Protein AF-A0AAD6GDX1-F1 (afdb_monomer)

Structure (mmCIF, N/CA/C/O backbone):
data_AF-A0AAD6GDX1-F1
#
_entry.id   AF-A0AAD6GDX1-F1
#
loop_
_atom_site.group_PDB
_atom_site.id
_atom_site.type_symbol
_atom_site.label_atom_id
_atom_site.label_alt_id
_atom_site.label_comp_id
_atom_site.label_asym_id
_atom_site.label_entity_id
_atom_site.label_seq_id
_atom_site.pdbx_PDB_ins_code
_atom_site.Cartn_x
_atom_site.Cartn_y
_atom_site.Cartn_z
_atom_site.occupancy
_atom_site.B_iso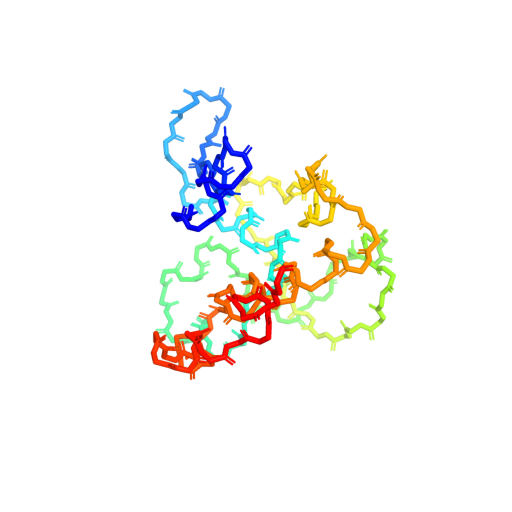_or_equiv
_atom_site.auth_seq_id
_atom_site.auth_comp_id
_atom_site.auth_asym_id
_atom_site.auth_atom_id
_atom_site.pdbx_PDB_model_num
ATOM 1 N N . MET A 1 1 ? -4.048 7.499 -1.447 1.00 73.38 1 MET A N 1
ATOM 2 C CA . MET A 1 1 ? -4.895 6.418 -0.873 1.00 73.38 1 MET A CA 1
ATOM 3 C C . MET A 1 1 ? -5.884 7.093 0.060 1.00 73.38 1 MET A C 1
ATOM 5 O O . MET A 1 1 ? -5.435 7.724 0.997 1.00 73.38 1 MET A O 1
ATOM 9 N N . GLN A 1 2 ? -7.198 7.008 -0.180 1.00 78.69 2 GLN A N 1
ATOM 10 C CA . GLN A 1 2 ? -8.165 7.955 0.413 1.00 78.69 2 GLN A CA 1
ATOM 11 C C . GLN A 1 2 ? -8.109 8.094 1.945 1.00 78.69 2 GLN A C 1
ATOM 13 O O . GLN A 1 2 ? -8.207 9.210 2.438 1.00 78.69 2 GLN A O 1
ATOM 18 N N . ALA A 1 3 ? -7.924 7.000 2.693 1.00 82.44 3 ALA A N 1
ATOM 19 C CA . ALA A 1 3 ? -7.834 7.071 4.154 1.00 82.44 3 ALA A CA 1
ATOM 20 C C . ALA A 1 3 ? -6.592 7.846 4.635 1.00 82.44 3 ALA A C 1
ATOM 22 O O . ALA A 1 3 ? -6.692 8.633 5.569 1.00 82.44 3 ALA A O 1
ATOM 23 N N . TRP A 1 4 ? -5.446 7.648 3.977 1.00 86.75 4 TRP A N 1
ATOM 24 C CA . TRP A 1 4 ? -4.218 8.395 4.250 1.00 86.75 4 TRP A CA 1
ATOM 25 C C . TRP A 1 4 ? -4.360 9.860 3.838 1.00 86.75 4 TRP A C 1
ATOM 27 O O . TRP A 1 4 ? -4.097 10.750 4.634 1.00 86.75 4 TRP A O 1
ATOM 37 N N . ASP A 1 5 ? -4.839 10.105 2.618 1.00 85.56 5 ASP A N 1
ATOM 38 C CA . ASP A 1 5 ? -4.897 11.448 2.038 1.00 85.56 5 ASP A CA 1
ATOM 39 C C . ASP A 1 5 ? -5.832 12.376 2.832 1.00 85.56 5 ASP A C 1
ATOM 41 O O . ASP A 1 5 ? -5.553 13.564 2.982 1.00 85.56 5 ASP A O 1
ATOM 45 N N . LEU A 1 6 ? -6.918 11.825 3.385 1.00 83.94 6 LEU A N 1
ATOM 46 C CA . LEU A 1 6 ? -7.830 12.554 4.265 1.00 83.94 6 LEU A CA 1
ATOM 47 C C . LEU A 1 6 ? -7.184 12.919 5.608 1.00 83.94 6 LEU A C 1
ATOM 49 O O . LEU A 1 6 ? -7.500 13.965 6.168 1.00 83.94 6 LEU A O 1
ATOM 53 N N . PHE A 1 7 ? -6.321 12.049 6.133 1.00 81.94 7 PHE A N 1
ATOM 54 C CA . PHE A 1 7 ? -5.751 12.191 7.468 1.00 81.94 7 PHE A CA 1
A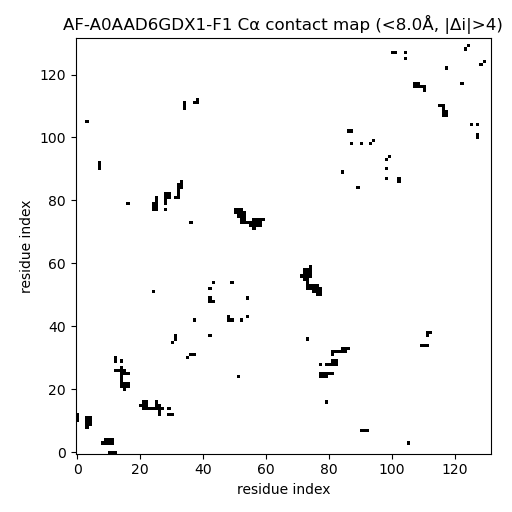TOM 55 C C . PHE A 1 7 ? -4.471 13.041 7.463 1.00 81.94 7 PHE A C 1
ATOM 57 O O . PHE A 1 7 ? -4.365 13.993 8.228 1.00 81.94 7 PHE A O 1
ATOM 64 N N . GLU A 1 8 ? -3.549 12.759 6.541 1.00 81.81 8 GLU A N 1
ATOM 65 C CA . GLU A 1 8 ? -2.244 13.426 6.432 1.00 81.81 8 GLU A CA 1
ATOM 66 C C . GLU A 1 8 ? -2.250 14.655 5.508 1.00 81.81 8 GLU A C 1
ATOM 68 O O . GLU A 1 8 ? -1.238 15.339 5.390 1.00 81.81 8 GLU A O 1
ATOM 73 N N . GLN A 1 9 ? -3.374 14.953 4.840 1.00 78.00 9 GLN A N 1
ATOM 74 C CA . GLN A 1 9 ? -3.505 16.070 3.886 1.00 78.00 9 GLN A CA 1
ATOM 75 C C . GLN A 1 9 ? -2.470 16.022 2.742 1.00 78.00 9 GLN A C 1
ATOM 77 O O . GLN A 1 9 ? -2.047 17.051 2.214 1.00 78.00 9 GLN A O 1
ATOM 82 N N . GLY A 1 10 ? -2.074 14.815 2.334 1.00 82.44 10 GLY A N 1
ATOM 83 C CA . GLY A 1 10 ? -1.105 14.572 1.267 1.00 82.44 10 GLY A CA 1
ATOM 84 C C . GLY A 1 10 ? -1.207 13.152 0.720 1.00 82.44 10 GLY A C 1
ATOM 85 O O . GLY A 1 10 ? -1.762 12.269 1.370 1.00 82.44 10 GLY A O 1
ATOM 86 N N . HIS A 1 11 ? -0.691 12.912 -0.485 1.00 86.19 11 HIS A N 1
ATOM 87 C CA . HIS A 1 11 ? -0.784 11.590 -1.100 1.00 86.19 11 HIS A CA 1
ATOM 88 C C . HIS A 1 11 ? 0.283 10.638 -0.567 1.00 86.19 11 HIS A C 1
ATOM 90 O O . HIS A 1 11 ? 1.452 10.997 -0.454 1.00 86.19 11 HIS A O 1
ATOM 96 N N . LEU A 1 12 ? -0.113 9.392 -0.300 1.00 87.31 12 LEU A N 1
ATOM 97 C CA . LEU A 1 12 ? 0.853 8.336 0.023 1.00 87.31 12 LEU A CA 1
ATOM 98 C C . LEU A 1 12 ? 1.703 7.917 -1.192 1.00 87.31 12 LEU A C 1
ATOM 100 O O . LEU A 1 12 ? 2.878 7.585 -1.049 1.00 87.31 12 LEU A O 1
ATOM 104 N N . PHE A 1 13 ? 1.085 7.920 -2.375 1.00 90.50 13 PHE A N 1
ATOM 105 C CA . PHE A 1 13 ? 1.714 7.592 -3.651 1.00 90.50 13 PHE A CA 1
ATOM 106 C C . PHE A 1 13 ? 1.511 8.766 -4.594 1.00 90.50 13 PHE A C 1
ATOM 108 O O . PHE A 1 13 ? 0.362 9.133 -4.856 1.00 90.50 13 PHE A O 1
ATOM 115 N N . TYR A 1 14 ? 2.600 9.342 -5.090 1.00 90.25 14 TYR A N 1
ATOM 116 C CA . TYR A 1 14 ? 2.542 10.382 -6.113 1.00 90.25 14 TYR A CA 1
ATOM 117 C C . TYR A 1 14 ? 2.707 9.787 -7.503 1.00 90.25 14 TYR A C 1
ATOM 119 O O . TYR A 1 14 ? 2.151 10.334 -8.449 1.00 90.25 14 TYR A O 1
ATOM 127 N N . ALA A 1 15 ? 3.423 8.661 -7.627 1.00 91.31 15 ALA A N 1
ATOM 128 C CA . ALA A 1 15 ? 3.633 7.960 -8.891 1.00 91.31 15 ALA A CA 1
ATOM 129 C C . ALA A 1 15 ? 4.220 8.844 -10.008 1.00 91.31 15 AL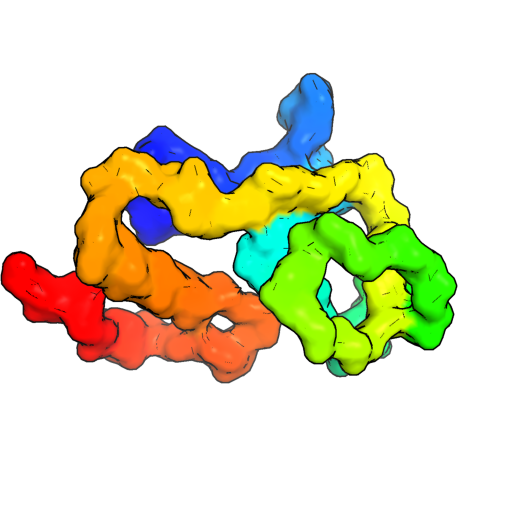A A C 1
ATOM 131 O O . ALA A 1 15 ? 3.960 8.597 -11.182 1.00 91.31 15 ALA A O 1
ATOM 132 N N . GLN A 1 16 ? 5.014 9.859 -9.660 1.00 92.44 16 GLN A N 1
ATOM 133 C CA . GLN A 1 16 ? 5.497 10.872 -10.599 1.00 92.44 16 GLN A CA 1
ATOM 134 C C . GLN A 1 16 ? 7.021 10.917 -10.694 1.00 92.44 16 GLN A C 1
ATOM 136 O O . GLN A 1 16 ? 7.726 10.712 -9.707 1.00 92.44 16 GLN A O 1
ATOM 141 N N . ASP A 1 17 ? 7.521 11.208 -11.895 1.00 89.19 17 ASP A N 1
ATOM 142 C CA . ASP A 1 17 ? 8.936 11.488 -12.137 1.00 89.19 17 ASP A CA 1
ATOM 143 C C . ASP A 1 17 ? 9.314 12.953 -11.823 1.00 89.19 17 ASP A C 1
ATOM 145 O O . ASP A 1 17 ? 8.486 13.775 -11.423 1.00 89.19 17 ASP A O 1
ATOM 149 N N . ALA A 1 18 ? 10.585 13.311 -12.039 1.00 88.19 18 ALA A N 1
ATOM 150 C CA . ALA A 1 18 ? 11.084 14.672 -11.816 1.00 88.19 18 ALA A CA 1
ATOM 151 C C . ALA A 1 18 ? 10.374 15.752 -12.665 1.00 88.19 18 ALA A C 1
ATOM 153 O O . ALA A 1 18 ? 10.393 16.928 -12.300 1.00 88.19 18 ALA A O 1
ATOM 154 N N . ASN A 1 19 ? 9.727 15.366 -13.769 1.00 91.25 19 ASN A N 1
ATOM 155 C CA . ASN A 1 19 ? 8.954 16.248 -14.646 1.00 91.25 19 ASN A CA 1
ATOM 156 C C . ASN A 1 19 ? 7.455 16.264 -14.293 1.00 91.25 19 ASN A C 1
ATOM 158 O O . ASN A 1 19 ? 6.656 16.825 -15.051 1.00 91.25 19 ASN A O 1
ATOM 162 N N . LYS A 1 20 ? 7.067 15.660 -13.159 1.00 88.81 20 LYS A N 1
ATOM 163 C CA . LYS A 1 20 ? 5.677 15.489 -12.707 1.00 88.81 20 LYS A CA 1
ATOM 164 C C . LYS A 1 20 ? 4.813 14.691 -13.688 1.00 88.81 20 LYS A C 1
ATOM 166 O O . LYS A 1 20 ? 3.608 14.916 -13.766 1.00 88.81 20 LYS A O 1
ATOM 171 N N . GLN A 1 21 ? 5.428 13.799 -14.461 1.00 91.81 21 GLN A N 1
ATOM 172 C CA . GLN A 1 21 ? 4.714 12.877 -15.340 1.00 91.81 21 GLN A CA 1
ATOM 173 C C . GLN A 1 21 ? 4.473 11.553 -14.625 1.00 91.81 21 GLN A C 1
ATOM 175 O O . GLN A 1 21 ? 5.345 11.066 -13.901 1.00 91.81 21 GLN A O 1
ATOM 180 N N . ASP A 1 22 ? 3.303 10.964 -14.859 1.00 92.38 22 ASP A N 1
ATOM 181 C CA . ASP A 1 22 ? 2.938 9.682 -14.266 1.00 92.38 22 ASP A CA 1
ATOM 182 C C . ASP A 1 22 ? 3.894 8.576 -14.739 1.00 92.38 22 ASP A C 1
ATOM 184 O O . ASP A 1 22 ? 4.223 8.448 -15.922 1.00 92.38 22 ASP A O 1
ATOM 188 N N . SER A 1 23 ? 4.365 7.766 -13.794 1.00 92.19 23 SER A N 1
ATOM 189 C CA . SER A 1 23 ? 5.397 6.765 -14.015 1.00 92.19 23 SER A CA 1
ATOM 190 C C . SER A 1 23 ? 5.155 5.528 -13.160 1.00 92.19 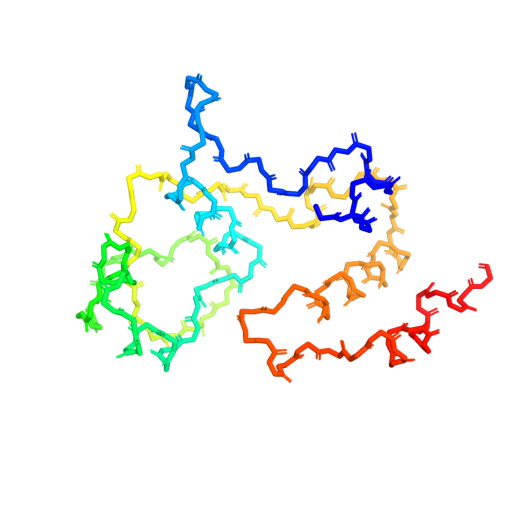23 SER A C 1
ATOM 192 O O . SER A 1 23 ? 5.368 5.527 -11.946 1.00 92.19 23 SER A O 1
ATOM 194 N N . ASP A 1 24 ? 4.827 4.419 -13.825 1.00 90.62 24 ASP A N 1
ATOM 195 C CA . ASP A 1 24 ? 4.670 3.104 -13.190 1.00 90.62 24 ASP A CA 1
ATOM 196 C C . ASP A 1 24 ? 5.923 2.691 -12.400 1.00 90.62 24 ASP A C 1
ATOM 198 O O . ASP A 1 24 ? 5.832 2.055 -11.350 1.00 90.62 24 ASP A O 1
ATOM 202 N N . SER A 1 25 ? 7.110 3.088 -12.878 1.00 88.25 25 SER A N 1
ATOM 203 C CA . SER A 1 25 ? 8.362 2.812 -12.175 1.00 88.25 25 SER A CA 1
ATOM 204 C C . SER A 1 25 ? 8.445 3.552 -10.843 1.00 88.25 25 SER A C 1
ATOM 206 O O . SER A 1 25 ? 8.912 2.962 -9.874 1.00 88.25 25 SER A O 1
ATOM 208 N N . HIS A 1 26 ? 8.030 4.820 -10.790 1.00 91.12 26 HIS A N 1
ATOM 209 C CA . HIS A 1 26 ? 8.036 5.596 -9.548 1.00 91.12 26 HIS A CA 1
ATOM 210 C C . HIS A 1 26 ? 6.965 5.078 -8.595 1.00 91.12 26 HIS A C 1
ATOM 212 O O . HIS A 1 26 ? 7.248 4.871 -7.420 1.00 91.12 26 HIS A O 1
ATOM 218 N N . HIS A 1 27 ? 5.781 4.745 -9.112 1.00 91.62 27 HIS A N 1
ATOM 219 C CA . HIS A 1 27 ? 4.715 4.163 -8.304 1.00 91.62 27 HIS A CA 1
ATOM 220 C C . HIS A 1 27 ? 5.156 2.854 -7.632 1.00 91.62 27 HIS A C 1
ATOM 222 O O . HIS A 1 27 ? 5.011 2.686 -6.422 1.00 91.62 27 HIS A O 1
ATOM 228 N N . LEU A 1 28 ? 5.755 1.932 -8.395 1.00 90.00 28 LEU A N 1
ATOM 229 C CA . LEU A 1 28 ? 6.267 0.674 -7.850 1.00 90.00 28 LEU A CA 1
ATOM 230 C C . LEU A 1 28 ? 7.422 0.898 -6.866 1.00 90.00 28 LEU A C 1
ATOM 232 O O . LEU A 1 28 ? 7.498 0.187 -5.867 1.00 90.00 28 LEU A O 1
ATOM 236 N N . ALA A 1 29 ? 8.295 1.878 -7.110 1.00 88.25 29 ALA A N 1
ATOM 237 C CA . ALA A 1 29 ? 9.370 2.228 -6.186 1.00 88.25 29 ALA A CA 1
ATOM 238 C C . ALA A 1 29 ? 8.822 2.736 -4.839 1.00 88.25 29 ALA A C 1
ATOM 240 O O . ALA A 1 29 ? 9.270 2.275 -3.788 1.00 88.25 29 ALA A O 1
ATOM 241 N N . GLU A 1 30 ? 7.811 3.610 -4.857 1.00 90.31 30 GLU A N 1
ATOM 242 C CA . GLU A 1 30 ? 7.105 4.072 -3.653 1.00 90.31 30 GLU A CA 1
ATOM 243 C C . GLU A 1 30 ? 6.408 2.910 -2.931 1.00 90.31 30 GLU A C 1
ATOM 245 O O . GLU A 1 30 ? 6.533 2.765 -1.715 1.00 90.31 30 GLU A O 1
ATOM 250 N N . MET A 1 31 ? 5.734 2.016 -3.665 1.00 90.75 31 MET A N 1
ATOM 251 C CA . MET A 1 31 ? 5.144 0.807 -3.076 1.00 90.75 31 MET A CA 1
ATOM 252 C C . MET A 1 31 ? 6.196 -0.067 -2.393 1.00 90.75 31 MET A C 1
ATOM 254 O O . MET A 1 31 ? 5.969 -0.534 -1.279 1.00 90.75 31 MET A O 1
ATOM 258 N N . ILE A 1 32 ? 7.359 -0.274 -3.014 1.00 87.94 32 ILE A N 1
ATOM 259 C CA . ILE A 1 32 ? 8.441 -1.064 -2.414 1.00 87.94 32 ILE A CA 1
ATOM 260 C C . ILE A 1 32 ? 8.979 -0.394 -1.146 1.00 87.94 32 ILE A C 1
ATOM 262 O O . ILE A 1 32 ? 9.302 -1.103 -0.193 1.00 87.94 32 ILE A O 1
ATOM 266 N N . ALA A 1 33 ? 9.050 0.938 -1.100 1.00 86.62 33 ALA A N 1
ATOM 267 C CA . ALA A 1 33 ? 9.508 1.655 0.088 1.00 86.62 33 ALA A CA 1
ATOM 268 C C . ALA A 1 33 ? 8.626 1.367 1.317 1.00 86.62 33 ALA A C 1
ATOM 270 O O . ALA A 1 33 ? 9.155 1.174 2.412 1.00 86.62 33 ALA A O 1
ATOM 271 N N . TYR A 1 34 ? 7.301 1.267 1.146 1.00 86.75 34 TYR A N 1
ATOM 272 C CA . TYR A 1 34 ? 6.382 1.046 2.274 1.00 86.75 34 TYR A CA 1
ATOM 273 C C . TYR A 1 34 ? 6.022 -0.424 2.523 1.00 86.75 34 TYR A C 1
ATOM 275 O O . TYR A 1 34 ? 5.858 -0.825 3.676 1.00 86.75 34 TYR A O 1
ATOM 283 N N . LEU A 1 35 ? 5.862 -1.226 1.466 1.00 88.19 35 LEU A N 1
ATOM 284 C CA . LEU A 1 35 ? 5.410 -2.622 1.548 1.00 88.19 35 LEU A CA 1
ATOM 285 C C . LEU A 1 35 ? 6.566 -3.633 1.480 1.00 88.19 35 LEU A C 1
ATOM 287 O O . LEU A 1 35 ? 6.346 -4.831 1.665 1.00 88.19 35 LEU A O 1
ATOM 291 N N . GLY A 1 36 ? 7.783 -3.188 1.168 1.00 86.19 36 GLY A N 1
ATOM 292 C CA . GLY A 1 36 ? 8.874 -4.076 0.778 1.00 86.19 36 GLY A CA 1
ATOM 293 C C . GLY A 1 36 ? 8.659 -4.691 -0.609 1.00 86.19 36 GLY A C 1
ATOM 294 O O . GLY A 1 36 ? 7.737 -4.341 -1.347 1.00 86.19 36 GLY A O 1
ATOM 295 N N . LEU A 1 37 ? 9.531 -5.628 -0.992 1.00 85.38 37 LEU A N 1
ATOM 296 C CA . LEU A 1 37 ? 9.450 -6.282 -2.301 1.00 85.38 37 LEU A CA 1
ATOM 297 C C . LEU A 1 37 ? 8.160 -7.118 -2.438 1.00 85.38 37 LEU A C 1
ATOM 299 O O . LEU A 1 37 ? 7.770 -7.797 -1.485 1.00 85.38 37 LEU A O 1
ATOM 303 N N . PRO A 1 38 ? 7.529 -7.152 -3.628 1.00 86.88 38 PRO A N 1
ATOM 304 C CA . PRO A 1 38 ? 6.329 -7.957 -3.852 1.00 86.88 38 PRO A CA 1
ATOM 305 C C . PRO A 1 38 ? 6.584 -9.463 -3.624 1.00 86.88 38 PRO A C 1
ATOM 307 O O . PRO A 1 38 ? 7.722 -9.920 -3.736 1.00 86.88 38 PRO A O 1
ATOM 310 N N . PRO A 1 39 ? 5.564 -10.300 -3.367 1.00 85.38 39 PRO A N 1
ATOM 311 C CA . PRO A 1 39 ? 5.684 -11.768 -3.321 1.00 85.38 39 PRO A CA 1
ATOM 312 C C . PRO A 1 39 ? 6.075 -12.419 -4.663 1.00 85.38 39 PRO A C 1
ATOM 314 O O . PRO A 1 39 ? 5.773 -11.897 -5.735 1.00 85.38 39 PRO A O 1
ATOM 317 N N . ARG A 1 40 ? 6.769 -13.573 -4.634 1.00 78.25 40 ARG A N 1
ATOM 318 C CA . ARG A 1 40 ? 7.388 -14.196 -5.838 1.00 78.25 40 ARG A CA 1
ATOM 319 C C . ARG A 1 40 ? 6.353 -14.687 -6.822 1.00 78.25 40 ARG A C 1
ATOM 321 O O . ARG A 1 40 ? 6.500 -14.522 -8.029 1.00 78.25 40 ARG A O 1
ATOM 328 N N . GLU A 1 41 ? 5.300 -15.255 -6.269 1.00 79.81 41 GLU A N 1
ATOM 329 C CA . GLU A 1 41 ? 4.167 -15.782 -7.006 1.00 79.81 41 GLU A CA 1
ATOM 330 C C . GLU A 1 41 ? 3.467 -14.704 -7.837 1.00 79.81 41 GLU A C 1
ATOM 332 O O . GLU A 1 41 ? 2.876 -15.037 -8.856 1.00 79.81 41 GLU A O 1
ATOM 337 N N . MET A 1 42 ? 3.546 -13.425 -7.445 1.00 80.25 42 MET A N 1
ATOM 338 C CA . MET A 1 42 ? 2.967 -12.325 -8.223 1.00 80.25 42 MET A CA 1
ATOM 339 C C . MET A 1 42 ? 3.807 -11.984 -9.454 1.00 80.25 42 MET A C 1
ATOM 341 O O . MET A 1 42 ? 3.253 -11.740 -10.521 1.00 80.25 42 MET A O 1
ATOM 345 N N . LEU A 1 43 ? 5.138 -12.006 -9.329 1.00 79.62 43 LEU A N 1
ATOM 346 C CA . LEU A 1 43 ? 6.032 -11.662 -10.439 1.00 79.62 43 LEU A CA 1
ATOM 347 C C . LEU A 1 43 ? 6.008 -12.723 -11.543 1.00 79.62 43 LEU A C 1
ATOM 349 O O . LEU A 1 43 ? 6.004 -12.384 -12.718 1.00 79.62 43 LEU A O 1
ATOM 353 N N . GLY A 1 44 ? 5.938 -14.005 -11.173 1.00 72.00 44 GLY A N 1
ATOM 354 C CA . GLY A 1 44 ? 5.896 -15.104 -12.144 1.00 72.00 44 GLY A CA 1
ATOM 355 C C . GLY A 1 44 ? 4.593 -15.196 -12.946 1.00 72.00 44 GLY A C 1
ATOM 356 O O . GLY A 1 44 ? 4.561 -15.874 -13.967 1.00 72.00 44 GLY A O 1
ATOM 357 N N . LYS A 1 45 ? 3.525 -14.525 -12.498 1.00 75.62 45 LYS A N 1
ATOM 358 C CA . LYS A 1 45 ? 2.205 -14.535 -13.149 1.00 75.62 45 LYS A CA 1
ATOM 359 C C . LYS A 1 45 ? 2.020 -13.411 -14.173 1.00 75.62 45 LYS A C 1
ATOM 361 O O . LYS A 1 45 ? 0.994 -13.386 -14.843 1.00 75.62 45 LYS A O 1
ATOM 366 N N . SER A 1 46 ? 2.963 -12.473 -14.278 1.00 77.69 46 SER A N 1
ATOM 367 C CA . SER A 1 46 ? 2.804 -11.269 -15.096 1.00 77.69 46 SER A CA 1
ATOM 368 C C . SER A 1 46 ? 4.030 -11.004 -15.961 1.00 77.69 46 SER A C 1
ATOM 370 O O . SER A 1 46 ? 5.111 -10.709 -15.457 1.00 77.69 46 SER A O 1
ATOM 372 N N . GLU A 1 47 ? 3.849 -11.015 -17.283 1.00 77.88 47 GLU A N 1
ATOM 373 C CA . GLU A 1 47 ? 4.896 -10.594 -18.223 1.00 77.88 47 GLU A CA 1
ATOM 374 C C . GLU A 1 47 ? 5.280 -9.122 -18.029 1.00 77.88 47 GLU A C 1
ATOM 376 O O . GLU A 1 47 ? 6.435 -8.743 -18.215 1.00 77.88 47 GLU A O 1
ATOM 381 N N . TYR A 1 48 ? 4.329 -8.294 -17.587 1.00 80.94 48 TYR A N 1
ATOM 382 C CA . TYR A 1 48 ? 4.561 -6.884 -17.294 1.00 80.94 48 TYR A CA 1
ATOM 383 C C . TYR A 1 48 ? 5.520 -6.697 -16.107 1.00 80.94 48 TYR A C 1
ATOM 385 O O . TYR A 1 48 ? 6.355 -5.793 -16.127 1.00 80.94 48 TYR A O 1
ATOM 393 N N . ALA A 1 49 ? 5.488 -7.593 -15.115 1.00 78.50 49 ALA A N 1
ATOM 394 C CA . ALA A 1 49 ? 6.402 -7.545 -13.975 1.00 78.50 49 ALA A CA 1
ATOM 395 C C . ALA A 1 49 ? 7.878 -7.711 -14.386 1.00 78.50 49 ALA A C 1
ATOM 397 O O . ALA A 1 49 ? 8.759 -7.109 -13.768 1.00 78.50 49 ALA A O 1
ATOM 398 N N . ASN A 1 50 ? 8.158 -8.439 -15.474 1.00 78.25 50 ASN A N 1
ATOM 399 C CA . ASN A 1 50 ? 9.521 -8.623 -15.985 1.00 78.25 50 ASN A CA 1
ATOM 400 C C . ASN A 1 50 ? 10.176 -7.307 -16.439 1.00 78.25 50 ASN A C 1
ATOM 402 O O . ASN A 1 50 ? 11.407 -7.231 -16.479 1.00 78.25 50 ASN A O 1
ATOM 406 N N . LYS A 1 51 ? 9.388 -6.263 -16.739 1.00 82.50 51 LYS A N 1
ATOM 407 C CA . LYS A 1 51 ? 9.909 -4.923 -17.056 1.00 82.50 51 LYS A CA 1
ATOM 408 C C . LYS A 1 51 ? 10.613 -4.270 -15.861 1.00 82.50 51 LYS A C 1
ATOM 410 O O . LYS A 1 51 ? 11.563 -3.525 -16.064 1.00 82.50 51 LYS A O 1
ATOM 415 N N . TYR A 1 52 ? 10.182 -4.575 -14.634 1.00 80.44 52 TYR A N 1
ATOM 416 C CA . TYR A 1 52 ? 10.613 -3.873 -13.416 1.00 80.44 52 TYR A CA 1
ATOM 417 C C . TYR A 1 52 ? 11.370 -4.753 -12.423 1.00 80.44 52 TYR A C 1
ATOM 419 O O . TYR A 1 52 ? 12.063 -4.231 -11.556 1.00 80.44 52 TYR A O 1
ATOM 427 N N . PHE A 1 53 ? 11.270 -6.076 -12.537 1.00 79.44 53 PHE A N 1
ATOM 428 C CA . PHE A 1 53 ? 11.901 -7.009 -11.608 1.00 79.44 53 PHE A CA 1
ATOM 429 C C . PHE A 1 53 ? 12.685 -8.068 -12.357 1.00 79.44 53 PHE A C 1
ATOM 431 O O . PHE A 1 53 ? 12.245 -8.554 -13.401 1.00 79.44 53 PHE A O 1
ATOM 438 N N . ASP A 1 54 ? 13.845 -8.437 -11.818 1.00 71.88 54 ASP A N 1
ATOM 439 C CA . ASP A 1 54 ? 14.568 -9.591 -12.323 1.00 71.88 54 ASP A CA 1
ATOM 440 C C . ASP A 1 54 ? 13.909 -10.923 -11.944 1.00 71.88 54 ASP A C 1
ATOM 442 O O . ASP A 1 54 ? 13.320 -11.111 -10.881 1.00 71.88 54 ASP A O 1
ATOM 446 N N . SER A 1 55 ? 13.977 -11.869 -12.878 1.00 60.69 55 SER A N 1
ATOM 447 C CA . SER A 1 55 ? 13.616 -13.269 -12.650 1.00 60.69 55 SER A CA 1
ATOM 448 C C . SER A 1 55 ? 14.788 -14.061 -12.059 1.00 60.69 55 SER A C 1
ATOM 450 O O . SER A 1 55 ? 14.617 -15.187 -11.589 1.00 60.69 55 SER A O 1
ATOM 452 N N . SER A 1 56 ? 15.990 -13.476 -12.075 1.00 56.19 56 SER A N 1
ATOM 453 C CA . SER A 1 56 ? 17.223 -14.075 -11.588 1.00 56.19 56 SER A CA 1
ATOM 454 C C . SER A 1 56 ? 17.387 -13.789 -10.105 1.00 56.19 56 SER A C 1
ATOM 456 O O . SER A 1 56 ? 17.838 -12.715 -9.737 1.00 56.19 56 SER A O 1
ATOM 458 N N . GLY A 1 57 ? 17.079 -14.756 -9.246 1.00 48.59 57 GLY A N 1
ATOM 459 C CA . GLY A 1 57 ? 17.328 -14.667 -7.805 1.00 48.59 57 GLY A CA 1
ATOM 460 C C . GLY A 1 57 ? 18.820 -14.601 -7.428 1.00 48.59 57 GLY A C 1
ATOM 461 O O . GLY A 1 57 ? 19.289 -15.459 -6.683 1.00 48.59 57 GLY A O 1
ATOM 462 N N . LYS A 1 58 ? 19.574 -13.605 -7.915 1.00 42.09 58 LYS A N 1
ATOM 463 C CA . LYS A 1 58 ? 21.009 -13.410 -7.682 1.00 42.09 58 LYS A CA 1
ATOM 464 C C . LYS A 1 58 ? 21.250 -12.121 -6.895 1.00 42.09 58 LYS A C 1
ATOM 466 O O . LYS A 1 58 ? 20.677 -11.081 -7.182 1.00 42.09 58 LYS A O 1
ATOM 471 N N . LEU A 1 59 ? 22.103 -12.216 -5.878 1.00 42.16 59 LEU A N 1
ATOM 472 C CA . LEU A 1 59 ? 22.458 -11.112 -4.989 1.00 42.16 59 LEU A CA 1
ATOM 473 C C . LEU A 1 59 ? 23.324 -10.081 -5.726 1.00 42.16 59 LEU A C 1
ATOM 475 O O . LEU A 1 59 ? 24.488 -10.353 -6.018 1.00 42.16 59 LEU A O 1
ATOM 479 N N . THR A 1 60 ? 22.808 -8.873 -5.922 1.00 38.81 60 THR A N 1
ATOM 480 C CA . THR A 1 60 ? 23.640 -7.665 -5.982 1.00 38.81 60 THR A CA 1
ATOM 481 C C . THR A 1 60 ? 23.470 -6.914 -4.668 1.00 38.81 60 THR A C 1
ATOM 483 O O . THR A 1 60 ? 22.356 -6.680 -4.215 1.00 38.81 60 THR A O 1
ATOM 486 N N . LYS A 1 61 ? 24.594 -6.637 -4.000 1.00 40.25 61 LYS A N 1
ATOM 487 C CA . LYS A 1 61 ? 24.698 -6.053 -2.654 1.00 40.25 61 LYS A CA 1
ATOM 488 C C . LYS A 1 61 ? 23.723 -4.881 -2.439 1.00 40.25 61 LYS A C 1
ATOM 490 O O . LYS A 1 61 ? 24.028 -3.759 -2.817 1.00 40.25 61 LYS A O 1
ATOM 495 N N . LEU A 1 62 ? 22.609 -5.127 -1.753 1.00 43.97 62 LEU A N 1
ATOM 496 C CA . LEU A 1 62 ? 21.789 -4.087 -1.120 1.00 43.97 62 LEU A CA 1
ATOM 497 C C . LEU A 1 62 ? 21.613 -4.397 0.375 1.00 43.97 62 LEU A C 1
ATOM 499 O O . LEU A 1 62 ? 20.544 -4.246 0.952 1.00 43.97 62 LEU A O 1
ATOM 503 N N . SER A 1 63 ? 22.679 -4.891 1.010 1.00 44.03 63 SER A N 1
ATOM 504 C CA . SER A 1 63 ? 22.691 -5.310 2.416 1.00 44.03 63 SER A CA 1
ATOM 505 C C . SER A 1 63 ? 22.947 -4.161 3.400 1.00 44.03 63 SER A C 1
ATOM 507 O O . SER A 1 63 ? 23.456 -4.406 4.488 1.00 44.03 63 SER A O 1
ATOM 509 N N . THR A 1 64 ? 22.655 -2.909 3.041 1.00 45.00 64 THR A N 1
ATOM 510 C CA . THR A 1 64 ? 22.920 -1.751 3.918 1.00 45.00 64 THR A CA 1
ATOM 511 C C . THR A 1 64 ? 21.719 -0.840 4.166 1.00 45.00 64 THR A C 1
ATOM 513 O O . THR A 1 64 ? 21.869 0.128 4.901 1.00 45.00 64 THR A O 1
ATOM 516 N N . LEU A 1 65 ? 20.533 -1.126 3.610 1.00 48.78 65 LEU A N 1
ATOM 517 C CA . LEU A 1 65 ? 19.377 -0.220 3.730 1.00 48.78 65 LEU A CA 1
ATOM 518 C C . LEU A 1 65 ? 18.257 -0.693 4.668 1.00 48.78 65 LEU A C 1
ATOM 520 O O . LEU A 1 65 ? 17.382 0.105 4.978 1.00 48.78 65 LEU A O 1
ATOM 524 N N . PHE A 1 66 ? 18.291 -1.931 5.172 1.00 45.75 66 PHE A N 1
ATOM 525 C CA . PHE A 1 66 ? 17.256 -2.437 6.081 1.00 45.75 66 PHE A CA 1
ATOM 526 C C . PHE A 1 66 ? 17.867 -3.223 7.252 1.00 45.75 66 PHE A C 1
ATOM 528 O O . PHE A 1 66 ? 18.552 -4.221 7.017 1.00 45.75 66 PHE A O 1
ATOM 535 N N . PRO A 1 67 ? 17.619 -2.829 8.514 1.00 39.28 67 PRO A N 1
ATOM 536 C CA . PRO A 1 67 ? 18.038 -3.589 9.684 1.00 39.28 67 PRO A CA 1
ATOM 537 C C . PRO A 1 67 ? 17.026 -4.704 9.995 1.00 39.28 67 PRO A C 1
ATOM 539 O O . PRO A 1 67 ? 16.372 -4.670 11.025 1.00 39.28 67 PRO A O 1
ATOM 542 N N . GLN A 1 68 ? 16.875 -5.685 9.100 1.00 43.38 68 GLN A N 1
ATOM 543 C CA . GLN A 1 68 ? 16.345 -7.025 9.406 1.00 43.38 68 GLN A CA 1
ATOM 544 C C . GLN A 1 68 ? 16.884 -8.022 8.359 1.00 43.38 68 GLN A C 1
ATOM 546 O O . GLN A 1 68 ? 16.736 -7.772 7.159 1.00 43.38 68 GLN A O 1
ATOM 551 N N . PRO A 1 69 ? 17.509 -9.151 8.748 1.00 42.03 69 PRO A N 1
ATOM 552 C CA . PRO A 1 69 ? 18.043 -10.112 7.793 1.00 42.03 69 PRO A CA 1
ATOM 553 C C . PRO A 1 69 ? 16.908 -10.984 7.246 1.00 42.03 69 PRO A C 1
ATOM 555 O O . PRO A 1 69 ? 16.602 -12.041 7.790 1.00 42.03 69 PRO A O 1
ATOM 558 N N . MET A 1 70 ? 16.288 -10.562 6.145 1.00 41.75 70 MET A N 1
ATOM 559 C CA . MET A 1 70 ? 15.386 -11.417 5.372 1.00 41.75 70 MET A CA 1
ATOM 560 C C . MET A 1 70 ? 16.024 -11.714 4.014 1.00 41.75 70 MET A C 1
ATOM 562 O O . MET A 1 70 ? 16.002 -10.910 3.085 1.00 41.75 70 MET A O 1
ATOM 566 N N . SER A 1 71 ? 16.674 -12.873 3.925 1.00 43.41 71 SER A N 1
ATOM 567 C CA . SER A 1 71 ? 17.254 -13.382 2.683 1.00 43.41 71 SER A CA 1
ATOM 568 C C . SER A 1 71 ? 16.154 -13.970 1.795 1.00 43.41 71 SER A C 1
ATOM 570 O O . SER A 1 71 ? 15.491 -14.912 2.223 1.00 43.41 71 SER A O 1
ATOM 572 N N . LEU A 1 72 ? 15.968 -13.420 0.583 1.00 39.81 72 LEU A N 1
ATOM 573 C CA . LEU A 1 72 ? 15.832 -14.139 -0.705 1.00 39.81 72 LEU A CA 1
ATOM 574 C C . LEU A 1 72 ? 15.524 -13.158 -1.865 1.00 39.81 72 LEU A C 1
ATOM 576 O O . LEU A 1 72 ? 14.380 -12.878 -2.217 1.00 39.81 72 LEU A O 1
ATOM 580 N N . THR A 1 73 ? 16.620 -12.628 -2.416 1.00 49.81 73 THR A N 1
ATOM 581 C CA . THR A 1 73 ? 16.889 -12.225 -3.814 1.00 49.81 73 THR A CA 1
ATOM 582 C C . THR A 1 73 ? 15.729 -11.944 -4.776 1.00 49.81 73 THR A C 1
ATOM 584 O O . THR A 1 73 ? 15.241 -12.863 -5.436 1.00 49.81 73 THR A O 1
ATOM 587 N N . ARG A 1 74 ? 15.430 -10.648 -4.982 1.00 61.75 74 ARG A N 1
ATOM 588 C CA . ARG A 1 74 ? 14.934 -10.059 -6.247 1.00 61.75 74 ARG A CA 1
ATOM 589 C C . ARG A 1 74 ? 15.481 -8.646 -6.403 1.00 61.75 74 ARG A C 1
ATOM 591 O O . ARG A 1 74 ? 15.440 -7.873 -5.447 1.00 61.75 74 ARG A O 1
ATOM 598 N N . THR A 1 75 ? 15.988 -8.321 -7.582 1.00 68.25 75 THR A N 1
ATOM 599 C CA . THR A 1 75 ? 16.565 -7.012 -7.888 1.00 68.25 75 THR A CA 1
ATOM 600 C C . THR A 1 75 ? 15.508 -6.156 -8.567 1.00 68.25 75 THR A C 1
ATOM 602 O O . THR A 1 75 ? 14.983 -6.501 -9.629 1.00 68.25 75 THR A O 1
ATOM 605 N N . TRP A 1 76 ? 15.194 -5.027 -7.938 1.00 75.06 76 TRP A N 1
ATOM 606 C CA . TRP A 1 76 ? 14.480 -3.932 -8.579 1.00 75.06 76 TRP A CA 1
ATOM 607 C C . TRP A 1 76 ? 15.278 -3.444 -9.799 1.00 75.06 76 TRP A C 1
ATOM 609 O O . TRP A 1 76 ? 16.467 -3.155 -9.687 1.00 75.06 76 TRP A O 1
ATOM 619 N N . ARG A 1 77 ? 14.628 -3.392 -10.965 1.00 76.00 77 ARG A N 1
ATOM 620 C CA . ARG A 1 77 ? 15.180 -2.919 -12.249 1.00 76.00 77 ARG A CA 1
ATOM 621 C C . ARG A 1 77 ? 14.465 -1.689 -12.794 1.00 76.00 77 ARG A C 1
ATOM 623 O O . ARG A 1 77 ? 14.766 -1.266 -13.908 1.00 76.00 77 ARG A O 1
ATOM 630 N N . GLY A 1 78 ? 13.485 -1.155 -12.070 1.00 70.88 78 GLY A N 1
ATOM 631 C CA . GLY A 1 78 ? 12.833 0.065 -12.514 1.00 70.88 78 GLY A CA 1
ATOM 632 C C . GLY A 1 78 ? 13.821 1.229 -12.565 1.00 70.88 78 GLY A C 1
ATOM 633 O O . GLY A 1 78 ? 14.831 1.249 -11.866 1.00 70.88 78 GLY A O 1
ATOM 634 N N . LEU A 1 79 ? 13.519 2.188 -13.436 1.00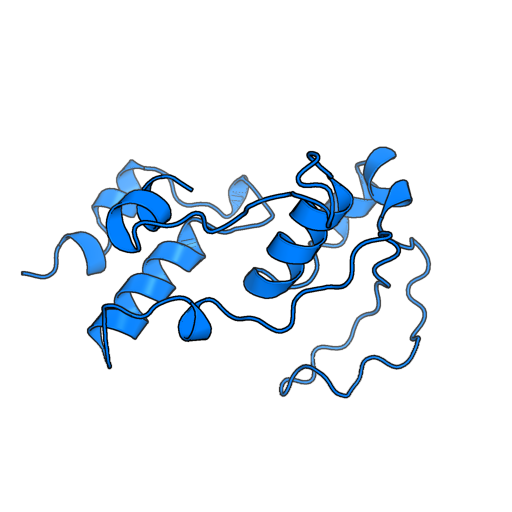 77.62 79 LEU A N 1
ATOM 635 C CA . LEU A 1 79 ? 14.350 3.369 -13.666 1.00 77.62 79 LEU A CA 1
ATOM 636 C C . LEU A 1 79 ? 14.319 4.346 -12.481 1.00 77.62 79 LEU A C 1
ATOM 638 O O . LEU A 1 79 ? 15.223 5.160 -12.340 1.00 77.62 79 LEU A O 1
ATOM 642 N N . ALA A 1 80 ? 13.279 4.268 -11.649 1.00 84.00 80 ALA A N 1
ATOM 643 C CA . ALA A 1 80 ? 13.129 5.091 -10.457 1.00 84.00 80 ALA A CA 1
ATOM 644 C C . ALA A 1 80 ? 13.939 4.531 -9.282 1.00 84.00 80 ALA A C 1
ATOM 646 O O . ALA A 1 80 ? 13.946 3.323 -9.042 1.00 84.00 80 ALA A O 1
ATOM 647 N N . GLU A 1 81 ? 14.573 5.405 -8.507 1.00 83.81 81 GLU A N 1
ATOM 648 C CA . GLU A 1 81 ? 15.161 5.015 -7.228 1.00 83.81 81 GLU A CA 1
ATOM 649 C C . GLU A 1 81 ? 14.064 4.737 -6.196 1.00 83.81 81 GLU A C 1
ATOM 651 O O . GLU A 1 81 ? 13.034 5.410 -6.165 1.00 83.81 81 GLU A O 1
ATOM 656 N N . ILE A 1 82 ? 14.289 3.748 -5.327 1.00 83.62 82 ILE A N 1
ATOM 657 C CA . ILE A 1 82 ? 13.388 3.496 -4.200 1.00 83.62 82 ILE A CA 1
ATOM 658 C C . ILE A 1 82 ? 13.604 4.617 -3.178 1.00 83.62 82 ILE A C 1
ATOM 660 O O . ILE A 1 82 ? 14.724 4.753 -2.667 1.00 83.62 82 ILE A O 1
ATOM 664 N N . PRO A 1 83 ? 12.572 5.419 -2.864 1.00 83.75 83 PRO A N 1
ATOM 665 C CA . PRO A 1 83 ? 12.725 6.518 -1.930 1.00 83.75 83 PRO A CA 1
ATOM 666 C C . PRO A 1 83 ? 13.077 5.979 -0.540 1.00 83.75 83 PRO A C 1
ATOM 668 O O . PRO A 1 83 ? 12.519 4.988 -0.068 1.00 83.75 83 PRO A O 1
ATOM 671 N N . ARG A 1 84 ? 14.017 6.646 0.137 1.00 81.06 84 ARG A N 1
ATOM 672 C CA . ARG A 1 84 ? 14.427 6.307 1.509 1.00 81.06 84 ARG A CA 1
ATOM 673 C C . ARG A 1 84 ? 13.453 6.910 2.515 1.00 81.06 84 ARG A C 1
ATOM 675 O O . ARG A 1 84 ? 13.804 7.817 3.263 1.00 81.06 84 ARG A O 1
ATOM 682 N N . THR A 1 85 ? 12.221 6.430 2.481 1.00 82.62 85 THR A N 1
ATOM 683 C CA . THR A 1 85 ? 11.132 6.879 3.348 1.00 82.62 85 THR A CA 1
ATOM 684 C C . THR A 1 85 ? 10.459 5.681 4.017 1.00 82.62 85 THR A C 1
ATOM 686 O O . THR A 1 85 ? 10.654 4.536 3.604 1.00 82.62 85 THR A O 1
ATOM 689 N N . SER A 1 86 ? 9.680 5.938 5.059 1.00 85.62 86 SER A N 1
ATOM 690 C CA . SER A 1 86 ? 8.837 4.954 5.734 1.00 85.62 86 SER A CA 1
ATOM 691 C C . SER A 1 86 ? 7.490 5.582 6.067 1.00 85.62 86 SER A C 1
ATOM 693 O O . SER A 1 86 ? 7.361 6.804 6.106 1.00 85.62 86 SER A O 1
ATOM 695 N N . LEU A 1 87 ? 6.484 4.750 6.343 1.00 87.31 87 LEU A N 1
ATOM 696 C CA . LEU A 1 87 ? 5.185 5.252 6.796 1.00 87.31 87 LEU A CA 1
ATOM 697 C C . LEU A 1 87 ? 5.325 6.059 8.095 1.00 87.31 87 LEU A C 1
ATOM 699 O O . LEU A 1 87 ? 4.712 7.108 8.221 1.00 87.31 87 LEU A O 1
ATOM 703 N N . GLU A 1 88 ? 6.180 5.612 9.016 1.00 88.38 88 GLU A N 1
ATOM 704 C CA . GLU A 1 88 ? 6.511 6.320 10.260 1.00 88.38 88 GLU A CA 1
ATOM 705 C C . GLU A 1 88 ? 7.129 7.698 10.022 1.00 88.38 88 GLU A C 1
ATOM 707 O O . GLU A 1 88 ? 6.893 8.613 10.798 1.00 88.38 88 GLU A O 1
ATOM 712 N N . GLY A 1 89 ? 7.956 7.842 8.983 1.00 85.12 89 GLY A N 1
ATOM 713 C CA . GLY A 1 89 ? 8.596 9.117 8.663 1.00 85.12 89 GLY A CA 1
ATOM 714 C C . GLY A 1 89 ? 7.661 10.102 7.965 1.00 85.12 89 GLY A C 1
ATOM 715 O O . GLY A 1 89 ? 7.928 11.301 7.989 1.00 85.12 89 GLY A O 1
ATOM 716 N N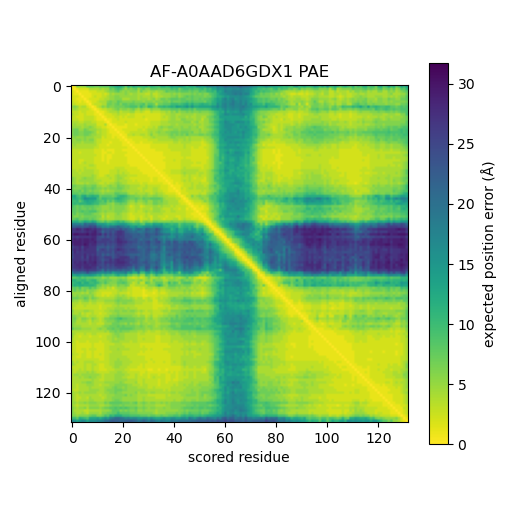 . LEU A 1 90 ? 6.597 9.602 7.329 1.00 85.31 90 LEU A N 1
ATOM 717 C CA . LEU A 1 90 ? 5.592 10.428 6.661 1.00 85.31 90 LEU A CA 1
ATOM 718 C C . LEU A 1 90 ? 4.434 10.813 7.574 1.00 85.31 90 LEU A C 1
ATOM 720 O O . LEU A 1 90 ? 3.851 11.869 7.368 1.00 85.31 90 LEU A O 1
ATOM 724 N N . GLU A 1 91 ? 4.093 9.963 8.540 1.00 85.62 91 GLU A N 1
ATOM 725 C CA . GLU A 1 91 ? 3.044 10.254 9.510 1.00 85.62 91 GLU A CA 1
ATOM 726 C C . GLU A 1 91 ? 3.555 11.304 10.503 1.00 85.62 91 GLU A C 1
ATOM 728 O O . GLU A 1 91 ? 4.446 11.035 11.312 1.00 85.62 91 GLU A O 1
ATOM 733 N N . GLY A 1 92 ? 3.029 12.523 10.389 1.00 84.31 92 GLY A N 1
ATOM 734 C CA . GLY A 1 92 ? 3.490 13.674 11.170 1.00 84.31 92 GLY A CA 1
ATOM 735 C C . GLY A 1 92 ? 2.494 14.175 12.213 1.00 84.31 92 GLY A C 1
ATOM 736 O O . GLY A 1 92 ? 2.828 15.082 12.980 1.00 84.31 92 GLY A O 1
ATOM 737 N N . ASN A 1 93 ? 1.275 13.631 12.238 1.00 85.69 93 ASN A N 1
ATOM 738 C CA . ASN A 1 93 ? 0.159 14.183 13.007 1.00 85.69 93 ASN A CA 1
ATOM 739 C C . ASN A 1 93 ? -0.044 13.493 14.359 1.00 85.69 93 ASN A C 1
ATOM 741 O O . ASN A 1 93 ? -0.523 14.113 15.315 1.00 85.69 93 ASN A O 1
ATOM 745 N N . LEU A 1 94 ? 0.304 12.216 14.460 1.00 88.75 94 LEU A N 1
ATOM 746 C CA . LEU A 1 94 ? 0.165 11.388 15.645 1.00 88.75 94 LEU A CA 1
ATOM 747 C C . LEU A 1 94 ? 1.531 11.090 16.260 1.00 88.75 94 LEU A C 1
ATOM 749 O O . LEU A 1 94 ? 2.585 11.219 15.651 1.00 88.75 94 LEU A O 1
ATOM 753 N N . GLN A 1 95 ? 1.509 10.697 17.533 1.00 89.12 95 GLN A N 1
ATOM 754 C CA . GLN A 1 95 ? 2.703 10.272 18.258 1.00 89.12 95 GLN A CA 1
ATOM 755 C C . GLN A 1 95 ? 2.367 9.119 19.203 1.00 89.12 95 GLN A C 1
ATOM 757 O O . GLN A 1 95 ? 1.225 8.983 19.666 1.00 89.12 95 GLN A O 1
ATOM 762 N N . GLY A 1 96 ? 3.380 8.307 19.504 1.00 90.88 96 GLY A N 1
ATOM 763 C CA . GLY A 1 96 ? 3.283 7.183 20.433 1.00 90.88 96 GLY A CA 1
ATOM 764 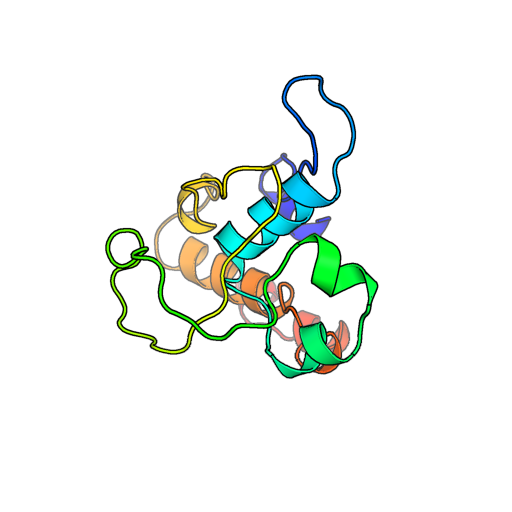C C . GLY A 1 96 ? 2.257 6.141 19.987 1.00 90.88 96 GLY A C 1
ATOM 765 O O . GLY A 1 96 ? 2.128 5.837 18.804 1.00 90.88 96 GLY A O 1
ATOM 766 N N . GLU A 1 97 ? 1.476 5.625 20.936 1.00 91.12 97 GLU A N 1
ATOM 767 C CA . GLU A 1 97 ? 0.544 4.516 20.694 1.00 91.12 97 GLU A CA 1
ATOM 768 C C . GLU A 1 97 ? -0.496 4.818 19.600 1.00 91.12 97 GLU A C 1
ATOM 770 O O . GLU A 1 97 ? -0.896 3.936 18.840 1.00 91.12 97 GLU A O 1
ATOM 775 N N . ARG A 1 98 ? -0.928 6.080 19.475 1.00 89.06 98 ARG A N 1
ATOM 776 C CA . ARG A 1 98 ? -1.900 6.463 18.442 1.00 89.06 98 ARG A CA 1
ATOM 777 C C . ARG A 1 98 ? -1.314 6.329 17.040 1.00 89.06 98 ARG A C 1
ATOM 779 O O . ARG A 1 98 ? -1.964 5.758 16.170 1.00 89.06 98 ARG A O 1
ATOM 786 N N . GLN A 1 99 ? -0.080 6.787 16.850 1.00 91.12 99 GLN A N 1
ATOM 787 C CA . GLN A 1 99 ? 0.644 6.615 15.593 1.00 91.12 99 GLN A CA 1
ATOM 788 C C . GLN A 1 99 ? 0.827 5.126 15.279 1.00 91.12 99 GLN A C 1
ATOM 790 O O . GLN A 1 99 ? 0.482 4.671 14.191 1.00 91.12 99 GLN A O 1
ATOM 795 N N . GLU A 1 100 ? 1.282 4.334 16.250 1.00 91.50 100 GLU A N 1
ATOM 796 C CA . GLU A 1 100 ? 1.477 2.891 16.070 1.00 91.50 100 GLU A CA 1
ATOM 797 C C . GLU A 1 100 ? 0.180 2.171 15.665 1.00 91.50 100 GLU A C 1
ATOM 799 O O . GLU A 1 100 ? 0.174 1.337 14.751 1.00 91.50 100 GLU A O 1
ATOM 804 N N . ASN A 1 101 ? -0.938 2.511 16.310 1.00 91.94 101 ASN A N 1
ATOM 805 C CA . ASN A 1 101 ? -2.242 1.923 16.025 1.00 91.94 101 ASN A CA 1
ATOM 806 C C . ASN A 1 101 ? -2.765 2.327 14.635 1.00 91.94 101 ASN A C 1
ATOM 808 O O . ASN A 1 101 ? -3.254 1.457 13.904 1.00 91.94 101 ASN A O 1
ATOM 812 N N . PHE A 1 102 ? -2.609 3.595 14.240 1.00 91.19 102 PHE A N 1
ATOM 813 C CA . PHE A 1 102 ? -2.951 4.073 12.898 1.00 91.19 102 PHE A CA 1
ATOM 814 C C . PHE A 1 102 ? -2.130 3.368 11.821 1.00 91.19 102 PHE A C 1
ATOM 816 O O . PHE A 1 102 ? -2.683 2.793 10.883 1.00 91.19 102 PHE A O 1
ATOM 823 N N . LEU A 1 103 ? -0.805 3.342 11.973 1.00 92.19 103 LEU A N 1
ATOM 824 C CA . LEU A 1 103 ? 0.089 2.714 11.005 1.00 92.19 103 LEU A CA 1
ATOM 825 C C . LEU A 1 103 ? -0.179 1.213 10.884 1.00 92.19 103 LEU A C 1
ATOM 827 O O . LEU A 1 103 ? -0.138 0.656 9.784 1.00 92.19 103 LEU A O 1
ATOM 831 N N . ARG A 1 104 ? -0.521 0.544 11.990 1.00 92.81 104 ARG A N 1
ATOM 832 C CA . ARG A 1 104 ? -0.969 -0.853 11.972 1.00 92.81 104 ARG A CA 1
ATOM 833 C C . ARG A 1 104 ? -2.260 -1.025 11.173 1.00 92.81 104 ARG A C 1
ATOM 835 O O . ARG A 1 104 ? -2.356 -1.980 10.404 1.00 92.81 104 ARG A O 1
ATOM 842 N N . PHE A 1 105 ? -3.231 -0.128 11.326 1.00 92.88 105 PHE A N 1
ATOM 843 C CA . PHE A 1 105 ? -4.464 -0.140 10.536 1.00 92.88 105 PHE A CA 1
ATOM 844 C C . PHE A 1 105 ? -4.183 0.077 9.040 1.00 92.88 105 PHE A C 1
ATOM 846 O O . PHE A 1 105 ? -4.618 -0.717 8.206 1.00 92.88 105 PHE A O 1
ATOM 853 N N . ILE A 1 106 ? -3.373 1.081 8.695 1.00 92.56 106 ILE A N 1
ATOM 854 C CA . ILE A 1 106 ? -2.963 1.377 7.316 1.00 92.56 106 ILE A CA 1
ATOM 855 C C . ILE A 1 106 ? -2.263 0.178 6.662 1.00 92.56 106 ILE A C 1
ATOM 857 O O . ILE A 1 106 ? -2.600 -0.201 5.537 1.00 92.56 106 ILE A O 1
ATOM 861 N N . ARG A 1 107 ? -1.351 -0.489 7.377 1.00 91.94 107 ARG A N 1
ATOM 862 C CA . ARG A 1 107 ? -0.653 -1.690 6.889 1.00 91.94 107 ARG A CA 1
ATOM 863 C C . ARG A 1 107 ? -1.588 -2.845 6.554 1.00 91.94 107 ARG A C 1
ATOM 865 O O . ARG A 1 107 ? -1.283 -3.610 5.647 1.00 91.94 107 ARG A O 1
ATOM 872 N N . LYS A 1 108 ? -2.738 -2.977 7.221 1.00 92.00 108 LYS A N 1
ATOM 873 C CA . LYS A 1 108 ? -3.730 -4.004 6.855 1.00 92.00 108 LYS A CA 1
ATOM 874 C C . LYS A 1 108 ? -4.319 -3.757 5.466 1.00 92.00 108 LYS A C 1
ATOM 876 O O . LYS A 1 108 ? -4.574 -4.706 4.737 1.00 92.00 108 LYS A O 1
ATOM 881 N N . MET A 1 109 ? -4.509 -2.494 5.086 1.00 91.19 109 MET A N 1
ATOM 882 C CA . MET A 1 109 ? -5.014 -2.126 3.759 1.00 91.19 109 MET A CA 1
ATOM 883 C C . MET A 1 109 ? -3.917 -2.136 2.687 1.00 91.19 109 MET A C 1
ATOM 885 O O . MET A 1 109 ? -4.202 -2.408 1.521 1.00 91.19 109 MET A O 1
ATOM 889 N N . LEU A 1 110 ? -2.668 -1.853 3.063 1.00 91.75 110 LEU A N 1
ATOM 890 C CA . LEU A 1 110 ? -1.510 -1.859 2.167 1.00 91.75 110 LEU A CA 1
ATOM 891 C C . LEU A 1 110 ? -0.892 -3.256 2.070 1.00 91.75 110 LEU A C 1
ATOM 893 O O . LEU A 1 110 ? 0.136 -3.543 2.678 1.00 91.75 110 LEU A O 1
ATOM 897 N N . GLN A 1 111 ? -1.518 -4.120 1.273 1.00 92.31 111 GLN A N 1
ATOM 898 C CA . GLN A 1 111 ? -1.005 -5.456 0.973 1.00 92.31 111 GLN A CA 1
ATOM 899 C C . GLN A 1 111 ? -0.809 -5.634 -0.530 1.00 92.31 111 GLN A C 1
ATOM 901 O O . GLN A 1 111 ? -1.672 -5.261 -1.329 1.00 92.31 111 GLN A O 1
ATOM 906 N N . TRP A 1 112 ? 0.315 -6.252 -0.909 1.00 89.25 112 TRP A N 1
ATOM 907 C CA . TRP A 1 112 ? 0.602 -6.600 -2.302 1.00 89.25 112 TRP A CA 1
ATOM 908 C C . TRP A 1 112 ? -0.473 -7.517 -2.885 1.00 89.25 112 TRP A C 1
ATOM 910 O O . TRP A 1 112 ? -0.942 -7.309 -4.004 1.00 89.25 112 TRP A O 1
ATOM 920 N N . ARG A 1 113 ? -0.874 -8.531 -2.115 1.00 89.50 113 ARG A N 1
ATOM 921 C CA . ARG A 1 113 ? -1.890 -9.495 -2.521 1.00 89.50 113 ARG A CA 1
ATOM 922 C C . ARG A 1 113 ? -3.274 -8.968 -2.161 1.00 89.50 113 ARG A C 1
ATOM 924 O O . ARG A 1 113 ? -3.510 -8.632 -1.000 1.00 89.50 113 ARG A O 1
ATOM 931 N N . PRO A 1 114 ? -4.202 -8.893 -3.126 1.00 89.81 114 PRO A N 1
ATOM 932 C CA . PRO A 1 114 ? -5.581 -8.529 -2.841 1.00 89.81 114 PRO A CA 1
ATOM 933 C C . PRO A 1 114 ? -6.236 -9.432 -1.797 1.00 89.81 114 PRO A C 1
ATOM 935 O O . PRO A 1 114 ? -7.007 -8.939 -0.987 1.00 89.81 114 PRO A O 1
ATOM 938 N N . GLU A 1 115 ? -5.898 -10.722 -1.791 1.00 92.19 115 GLU A N 1
ATOM 939 C CA . GLU A 1 115 ? -6.518 -11.726 -0.920 1.00 92.19 115 GLU A CA 1
ATOM 940 C C . GLU A 1 115 ? -6.105 -11.582 0.549 1.00 92.19 115 GLU A C 1
ATOM 942 O O . GLU A 1 115 ? -6.838 -12.010 1.433 1.00 92.19 115 GLU A O 1
ATOM 947 N N . ASP A 1 116 ? -4.950 -10.963 0.807 1.00 91.69 116 ASP A N 1
ATOM 948 C CA . ASP A 1 116 ? -4.454 -10.713 2.162 1.00 91.69 116 ASP A CA 1
ATOM 949 C C . ASP A 1 116 ? -5.061 -9.421 2.754 1.00 91.69 116 ASP A C 1
ATOM 951 O O . ASP A 1 116 ? -4.850 -9.110 3.929 1.00 91.69 116 ASP A O 1
ATOM 955 N N . ARG A 1 117 ? -5.826 -8.651 1.959 1.00 93.81 117 ARG A N 1
ATOM 956 C CA . ARG A 1 117 ? -6.520 -7.453 2.442 1.00 93.81 117 ARG A CA 1
ATOM 957 C C . ARG A 1 117 ? -7.817 -7.841 3.155 1.00 93.81 117 ARG A C 1
ATOM 959 O O . ARG A 1 117 ? -8.650 -8.527 2.562 1.00 93.81 117 ARG A O 1
ATOM 966 N N . PRO A 1 118 ? -8.051 -7.339 4.378 1.00 93.50 118 PRO A N 1
ATOM 967 C CA . PRO A 1 118 ? -9.339 -7.492 5.031 1.00 93.50 118 PRO A CA 1
ATOM 968 C C . PRO A 1 118 ? -10.433 -6.768 4.247 1.00 93.50 118 PRO A C 1
ATOM 970 O O . PRO A 1 118 ? -10.214 -5.743 3.591 1.00 93.50 118 PRO A O 1
ATOM 973 N N . THR A 1 119 ? -11.645 -7.287 4.360 1.00 93.81 119 THR A N 1
ATOM 974 C CA . THR A 1 119 ? -12.837 -6.659 3.799 1.00 93.81 119 THR A CA 1
ATOM 975 C C . THR A 1 119 ? -13.162 -5.347 4.517 1.00 93.81 119 THR A C 1
ATOM 977 O O . THR A 1 119 ? -12.798 -5.135 5.676 1.00 93.81 119 THR A O 1
ATOM 980 N N . ALA A 1 120 ? -13.941 -4.475 3.867 1.00 91.06 120 ALA A N 1
ATOM 981 C CA . ALA A 1 120 ? -14.427 -3.242 4.494 1.00 91.06 120 ALA A CA 1
ATOM 982 C C . ALA A 1 120 ? -15.172 -3.511 5.819 1.00 91.06 120 ALA A C 1
ATOM 984 O O . ALA A 1 120 ? -15.018 -2.763 6.780 1.00 91.06 120 ALA A O 1
ATOM 985 N N . LYS A 1 121 ? -15.934 -4.612 5.899 1.00 93.00 121 LYS A N 1
ATOM 986 C CA . LYS A 1 121 ? -16.655 -5.022 7.115 1.00 93.00 121 LYS A CA 1
ATOM 987 C C . LYS A 1 121 ? -15.705 -5.361 8.270 1.00 93.00 121 LYS A C 1
ATOM 989 O O . LYS A 1 121 ? -15.973 -4.989 9.411 1.00 93.00 121 LYS A O 1
ATOM 994 N N . GLU A 1 122 ? -14.617 -6.068 7.985 1.00 93.19 122 GLU A N 1
ATOM 995 C CA . GLU A 1 122 ? -13.601 -6.411 8.986 1.00 93.19 122 GLU A CA 1
ATOM 996 C C . GLU A 1 122 ? -12.821 -5.171 9.425 1.00 93.19 122 GLU A C 1
ATOM 998 O O . GLU A 1 122 ? -12.605 -4.982 10.620 1.00 93.19 122 GLU A O 1
ATOM 1003 N N . LEU A 1 123 ? -12.482 -4.281 8.485 1.00 92.38 123 LEU A N 1
ATOM 1004 C CA . LEU A 1 123 ? -11.811 -3.012 8.780 1.00 92.38 123 LEU A CA 1
ATOM 1005 C C . LEU A 1 123 ? -12.649 -2.100 9.678 1.00 92.38 123 LEU A C 1
ATOM 1007 O O . LEU A 1 123 ? -12.101 -1.509 10.600 1.00 92.38 123 LEU A O 1
ATOM 1011 N N . LEU A 1 124 ? -13.971 -2.032 9.483 1.00 90.81 124 LEU A N 1
ATOM 1012 C CA . LEU A 1 124 ? -14.877 -1.276 10.365 1.00 90.81 124 LEU A CA 1
ATOM 1013 C C . LEU A 1 124 ? -14.860 -1.768 11.819 1.00 90.81 124 LEU A C 1
ATOM 1015 O O . LEU A 1 124 ? -15.251 -1.037 12.727 1.00 90.81 124 LEU A O 1
ATOM 1019 N N . SER A 1 125 ? -14.431 -3.010 12.046 1.00 91.44 125 SER A N 1
ATOM 1020 C CA . SER A 1 125 ? -14.309 -3.583 13.385 1.00 91.44 125 SER A CA 1
ATOM 1021 C C . SER A 1 125 ? -12.928 -3.359 14.009 1.00 91.44 125 SER A C 1
ATOM 1023 O O . SER A 1 125 ? -12.716 -3.790 15.143 1.00 91.44 125 SER A O 1
ATOM 1025 N N . ASP A 1 126 ? -11.995 -2.712 13.302 1.00 91.88 126 ASP A N 1
ATOM 1026 C CA . ASP A 1 126 ? -10.634 -2.494 13.784 1.00 91.88 126 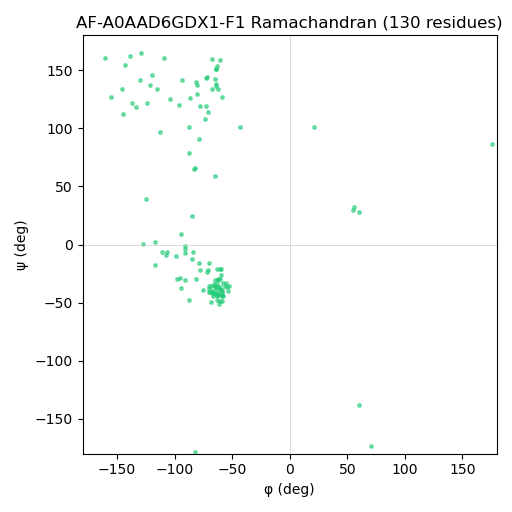ASP A CA 1
ATOM 1027 C C . ASP A 1 126 ? -10.612 -1.597 15.033 1.00 91.88 126 ASP A C 1
ATOM 1029 O O . ASP A 1 126 ? -11.295 -0.567 15.052 1.00 91.88 126 ASP A O 1
ATOM 1033 N N . PRO A 1 127 ? -9.816 -1.941 16.065 1.00 89.12 127 PRO A N 1
ATOM 1034 C CA . PRO A 1 127 ? -9.692 -1.125 17.266 1.00 89.12 127 PRO A CA 1
ATOM 1035 C C . PRO A 1 127 ? -9.350 0.335 16.979 1.00 89.12 127 PRO A C 1
ATOM 1037 O O . PRO A 1 127 ? -9.879 1.202 17.659 1.00 89.12 127 PRO A O 1
ATOM 1040 N N . TRP A 1 128 ? -8.541 0.630 15.956 1.00 88.06 128 TRP A N 1
ATOM 1041 C CA . TRP A 1 128 ? -8.178 2.007 15.623 1.00 88.06 128 TRP A CA 1
ATOM 1042 C C . TRP A 1 128 ? -9.396 2.888 15.309 1.00 88.06 128 TRP A C 1
ATOM 1044 O O . TRP A 1 128 ? -9.465 4.018 15.777 1.00 88.06 128 TRP A O 1
ATOM 1054 N N . LEU A 1 129 ? -10.384 2.362 14.577 1.00 87.81 129 LEU A N 1
ATOM 1055 C CA . LEU A 1 129 ? -11.609 3.100 14.240 1.00 87.81 129 LEU A CA 1
ATOM 1056 C C . LEU A 1 129 ? -12.625 3.146 15.387 1.00 87.81 129 LEU A C 1
ATOM 1058 O O . LEU A 1 129 ? -13.585 3.911 15.325 1.00 87.81 129 LEU A O 1
ATOM 1062 N N . ARG A 1 130 ? -12.460 2.288 16.398 1.00 84.25 130 ARG A N 1
ATOM 1063 C CA . ARG A 1 130 ? -13.390 2.154 17.530 1.00 84.25 130 ARG A CA 1
ATOM 1064 C C . ARG A 1 130 ? -12.842 2.739 18.828 1.00 84.25 130 ARG A C 1
ATOM 1066 O O . ARG A 1 130 ? -13.580 2.779 19.811 1.00 84.25 130 ARG A O 1
ATOM 1073 N N . SER A 1 131 ? -11.582 3.162 18.839 1.00 74.75 131 SER A N 1
ATOM 1074 C CA . SER A 1 131 ? -10.981 3.877 19.958 1.00 74.75 131 SER A CA 1
ATOM 1075 C C . SER A 1 131 ? -11.626 5.263 20.104 1.00 74.75 131 SER A C 1
ATOM 1077 O O . SER A 1 131 ? -11.824 5.932 19.088 1.00 74.75 131 SER A O 1
ATOM 1079 N N . PRO A 1 132 ? -11.989 5.670 21.335 1.00 58.78 132 PRO A N 1
ATOM 1080 C CA . PRO A 1 132 ? -12.618 6.959 21.615 1.00 58.78 132 PRO A CA 1
ATOM 1081 C C . PRO A 1 132 ? -11.672 8.154 21.450 1.00 58.78 132 PRO A C 1
ATOM 1083 O O . PRO A 1 132 ? -10.437 7.975 21.578 1.00 58.78 132 PRO A O 1
#

pLDDT: mean 79.92, std 15.78, range [38.81, 93.81]

Radius of gyration: 16.32 Å; Cα contacts (8 Å, |Δi|>4): 126; chains: 1; bounding box: 41×32×40 Å

Solvent-accessible surface area (backbone atoms only — not comparable to full-atom values): 8325 Å² total; per-residue (Å²): 83,72,75,53,28,71,72,71,74,45,68,81,66,79,26,44,47,99,82,71,42,83,29,72,39,32,35,52,18,51,46,32,39,68,64,42,76,75,64,68,75,61,47,79,73,32,80,72,42,57,7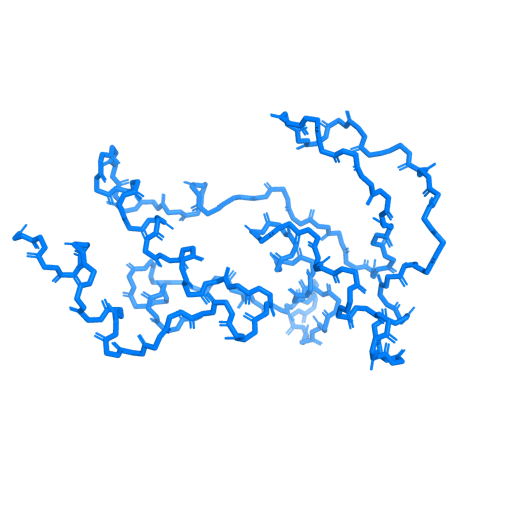1,36,36,52,89,59,68,56,87,72,93,71,87,81,83,65,102,64,98,76,89,80,53,65,44,81,56,40,90,40,73,63,54,97,57,43,66,74,77,66,54,77,89,57,63,67,70,60,33,55,43,48,53,53,55,51,49,46,68,59,46,89,49,73,86,73,32,71,51,73,75,58,54,70,67,33,63,68,79,69,57,131

Sequence (132 aa):
MQAWDLFEQGHLFYAQDANKQDSDSHHLAEMIAYLGLPPREMLGKSEYANKYFDSSGKLTKLSTLFPQPMSLTRTWRGLAEIPRTSLEGLEGNLQGERQENFLRFIRKMLQWRPEDRPTAKELLSDPWLRSP

Nearest PDB structures (foldseek):
  4mq1-assembly4_D  TM=6.137E-01  e=3.503E-03  Homo sapiens
  6s1i-assembly2_B  TM=6.086E-01  e=5.969E-03  Homo sapiens
  7z5n-assembly4_D  TM=6.191E-01  e=2.070E-02  Homo sapiens
  4ijp-assembly2_B  TM=6.231E-01  e=3.133E-02  Homo sapiens
  6pjj-assembly1_B  TM=6.453E-01  e=9.095E-02  Homo sapiens

Mean predicted aligned error: 8.23 Å

Organism: NCBI:txid3151616

InterPro domains:
  IPR011009 Protein kinase-like domain superfamily [SSF56112] (9-131)

Foldseek 3Di:
DVVCCVQLVDDLAQCADPVSDHHPLSRVLSLCLEANDADPVVCVVDPVSVQFKDPDFDDDDPPPLDPDDDDTRMDTPRPDHRDSDYPLRSPDPDDDPLSVLVSVLVVLCSHNDPVSRDDPVVSCVRVNVVPD

Secondary structure (DSSP, 8-state):
-HHHHHHHSS-S---B-TTS-B-HHHHHHHHHHHH-SPPHHHHTT-TGGGGTB-S-----S-TTS-SS-------B--SSPPPS--HHHH--S--THHHHHHHHHHHHH--SSGGGSPPHHHHTT-HHHH--